Protein AF-E3HZK0-F1 (afdb_monomer)

Mean predicted aligned error: 11.5 Å

Foldseek 3Di:
DALLVLVVVLCVVVVHDLCRLCVQLVHHSVQSCQLRPNVSDQRVAADDPSSQVSSCVSSVNSDDPVNSVVRVSHPPPPCPPLLQDPLHGHGPDPPDDPPDPDDDD

Radius of gyration: 13.65 Å; Cα contacts (8 Å, |Δi|>4): 104; chains: 1; bounding box: 31×35×34 Å

Nearest PDB structures (foldseek):
  7t5u-assembly1_A  TM=7.456E-01  e=4.699E-02  Escherichia coli
  2ef8-assembly1_B  TM=5.953E-01  e=1.288E-01  Peduovirus P2
  1zz9-assembly2_C  TM=7.174E-01  e=2.785E-01  Streptomyces wedmorensis
  1zz7-assembly1_B-2  TM=6.366E-01  e=2.331E-01  Streptomyces wedmorensis
  1zz6-assembly1_A-2  TM=6.343E-01  e=2.625E-01  Streptomyces wedmorensis

Sequence (105 aa):
MNLANKFQSVLQLTGHTRTSFAKRAGVTPAMLSRLIPQDGREPERKATLATLLRLISASEGLLTIQDFRAHRATRERPFVMETACPLCGRAIEGDAKHPKCRSAG

Structure (mmCIF, N/CA/C/O backbone):
data_AF-E3HZK0-F1
#
_entry.id   AF-E3HZK0-F1
#
loop_
_atom_site.group_PDB
_atom_site.id
_atom_site.type_symbol
_atom_site.label_atom_id
_atom_site.label_alt_id
_atom_site.label_comp_id
_atom_site.label_asym_id
_atom_site.label_entity_id
_atom_site.label_seq_id
_atom_site.pdbx_PDB_ins_code
_atom_site.Cartn_x
_atom_site.Cartn_y
_atom_site.Cartn_z
_atom_site.occupancy
_atom_site.B_iso_or_equiv
_atom_site.auth_seq_id
_atom_site.auth_comp_id
_atom_site.auth_asym_id
_atom_site.auth_atom_id
_atom_sit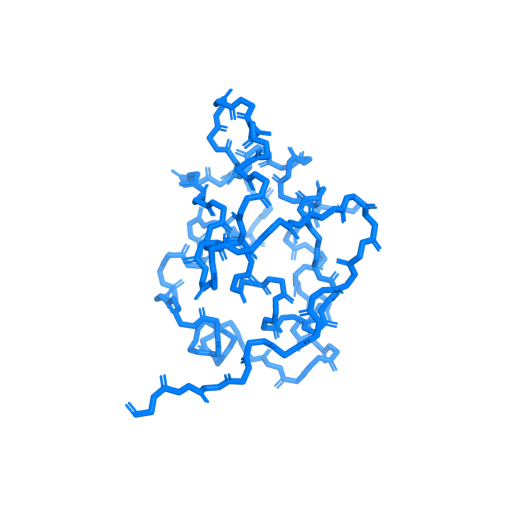e.pdbx_PDB_model_num
ATOM 1 N N . MET A 1 1 ? 4.403 17.062 1.478 1.00 67.94 1 MET A N 1
ATOM 2 C CA . MET A 1 1 ? 4.650 16.032 2.515 1.00 67.94 1 MET A CA 1
ATOM 3 C C . MET A 1 1 ? 5.348 14.850 1.856 1.00 67.94 1 MET A C 1
ATOM 5 O O . MET A 1 1 ? 4.897 14.460 0.790 1.00 67.94 1 MET A O 1
ATOM 9 N N . ASN A 1 2 ? 6.436 14.322 2.431 1.00 82.81 2 ASN A N 1
ATOM 10 C CA . ASN A 1 2 ? 7.134 13.148 1.883 1.00 82.81 2 ASN A CA 1
ATOM 11 C C . ASN A 1 2 ? 6.289 11.866 2.092 1.00 82.81 2 ASN A C 1
ATOM 13 O O . ASN A 1 2 ? 5.578 11.764 3.096 1.00 82.81 2 ASN A O 1
ATOM 17 N N . LEU A 1 3 ? 6.363 10.904 1.166 1.00 87.62 3 LEU A N 1
ATOM 18 C CA . LEU A 1 3 ? 5.665 9.613 1.203 1.00 87.62 3 LEU A CA 1
ATOM 19 C C . LEU A 1 3 ? 5.843 8.869 2.532 1.00 87.62 3 LEU A C 1
ATOM 21 O O . LEU A 1 3 ? 4.876 8.287 3.010 1.00 87.62 3 LEU A O 1
ATOM 25 N N . ALA A 1 4 ? 7.021 8.915 3.158 1.00 90.31 4 ALA A N 1
ATOM 26 C CA . ALA A 1 4 ? 7.257 8.282 4.456 1.00 90.31 4 ALA A CA 1
ATOM 27 C C . ALA A 1 4 ? 6.374 8.884 5.563 1.00 90.31 4 ALA A C 1
ATOM 29 O O . ALA A 1 4 ? 5.717 8.147 6.298 1.00 90.31 4 ALA A O 1
ATOM 30 N N . ASN A 1 5 ? 6.272 10.216 5.619 1.00 90.56 5 ASN A N 1
ATOM 31 C CA . ASN A 1 5 ? 5.413 10.914 6.581 1.00 90.56 5 ASN A CA 1
ATOM 32 C C . ASN A 1 5 ? 3.936 10.633 6.300 1.00 90.56 5 ASN A C 1
ATOM 34 O O . ASN A 1 5 ? 3.183 10.322 7.220 1.00 90.56 5 ASN A O 1
ATOM 38 N N . LYS A 1 6 ? 3.536 10.663 5.020 1.00 91.62 6 LYS A N 1
ATOM 39 C CA . LYS A 1 6 ? 2.170 10.306 4.618 1.00 91.62 6 LYS A CA 1
ATOM 40 C C . LYS A 1 6 ? 1.829 8.884 5.045 1.00 91.62 6 LYS A C 1
ATOM 42 O O . LYS A 1 6 ? 0.768 8.640 5.608 1.00 91.62 6 LYS A O 1
ATOM 47 N N . PHE A 1 7 ? 2.742 7.952 4.798 1.00 93.88 7 PHE A N 1
ATOM 48 C CA . PHE A 1 7 ? 2.571 6.558 5.158 1.00 93.88 7 PHE A CA 1
ATOM 49 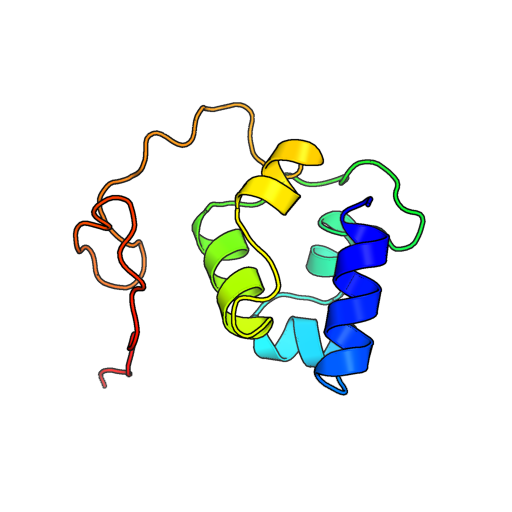C C . PHE A 1 7 ? 2.471 6.375 6.672 1.00 93.88 7 PHE A C 1
ATOM 51 O O . PHE A 1 7 ? 1.610 5.634 7.133 1.00 93.88 7 PHE A O 1
ATOM 58 N N . GLN A 1 8 ? 3.268 7.102 7.454 1.00 93.69 8 GLN A N 1
ATOM 59 C CA . GLN A 1 8 ? 3.151 7.090 8.909 1.00 93.69 8 GLN A CA 1
ATOM 60 C C . GLN A 1 8 ? 1.770 7.574 9.381 1.00 93.69 8 GLN A C 1
ATOM 62 O O . GLN A 1 8 ? 1.175 6.939 10.251 1.00 93.69 8 GLN A O 1
ATOM 67 N N . SER A 1 9 ? 1.215 8.627 8.771 1.00 94.19 9 SER A N 1
ATOM 68 C CA . SER A 1 9 ? -0.158 9.066 9.055 1.00 94.19 9 SER A CA 1
ATOM 69 C C . SER A 1 9 ? -1.194 8.001 8.689 1.00 94.19 9 SER A C 1
ATOM 71 O O . SER A 1 9 ? -2.119 7.769 9.461 1.00 94.19 9 SER A O 1
ATOM 73 N N . VAL A 1 10 ? -1.028 7.300 7.560 1.00 94.38 10 VAL A N 1
ATOM 74 C CA . VAL A 1 10 ? -1.904 6.175 7.180 1.00 94.38 10 VAL A CA 1
ATOM 75 C C . VAL A 1 10 ? -1.889 5.085 8.245 1.00 94.38 10 VAL A C 1
ATOM 77 O O . VAL A 1 10 ? -2.947 4.601 8.637 1.00 94.38 10 VAL A O 1
ATOM 80 N N . LEU A 1 11 ? -0.709 4.711 8.738 1.00 95.25 11 LEU A N 1
ATOM 81 C CA . LEU A 1 11 ? -0.571 3.695 9.782 1.00 95.25 11 LEU A CA 1
ATOM 82 C C . LEU A 1 11 ? -1.282 4.103 11.076 1.00 95.25 11 LEU A C 1
ATOM 84 O O . LEU A 1 11 ? -1.993 3.288 11.659 1.00 95.25 11 LEU A O 1
ATOM 88 N N . GLN A 1 12 ? -1.147 5.367 11.484 1.00 94.44 12 GLN A N 1
ATOM 89 C CA . GLN A 1 12 ? -1.834 5.900 12.662 1.00 94.44 12 GLN A CA 1
ATOM 90 C C . GLN A 1 12 ? -3.357 5.915 12.484 1.00 94.44 12 GLN A C 1
ATOM 92 O O . GLN A 1 12 ? -4.071 5.434 13.359 1.00 94.44 12 GLN A O 1
ATOM 97 N N . LEU A 1 13 ? -3.852 6.405 11.343 1.00 93.81 13 LEU A N 1
ATOM 98 C CA . LEU A 1 13 ? -5.288 6.502 11.058 1.00 93.81 13 LEU A CA 1
ATOM 99 C C . LEU A 1 13 ? -5.965 5.132 10.924 1.00 93.81 13 LEU A C 1
ATOM 101 O O . LEU A 1 13 ? -7.110 4.970 11.330 1.00 93.81 13 LEU A O 1
ATOM 105 N N . THR A 1 14 ? -5.261 4.144 10.367 1.00 91.81 14 THR A N 1
ATOM 106 C CA . THR A 1 14 ? -5.789 2.781 10.158 1.00 91.81 14 THR A CA 1
ATOM 107 C C . THR A 1 14 ? -5.509 1.832 11.327 1.00 91.81 14 THR A C 1
ATOM 109 O O . THR A 1 14 ? -5.911 0.670 11.289 1.00 91.81 14 THR A O 1
ATOM 112 N N 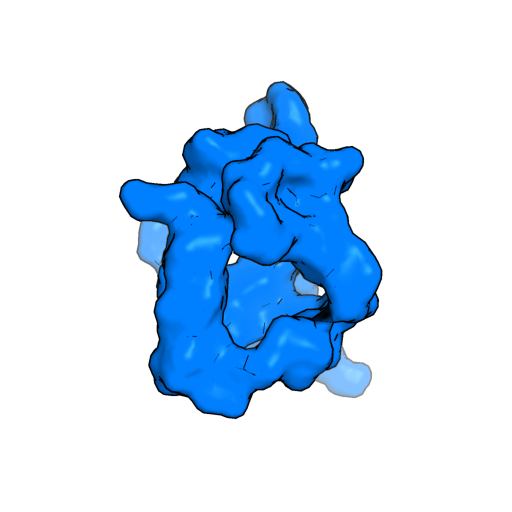. GLY A 1 15 ? -4.798 2.290 12.365 1.00 94.06 15 GLY A N 1
ATOM 113 C CA . GLY A 1 15 ? -4.399 1.448 13.496 1.00 94.06 15 GLY A CA 1
ATOM 114 C C . GLY A 1 15 ? -3.487 0.282 13.090 1.00 94.06 15 GLY A C 1
ATOM 115 O O . GLY A 1 15 ? -3.517 -0.789 13.699 1.00 94.06 15 GLY A O 1
ATOM 116 N N . HIS A 1 16 ? -2.701 0.443 12.024 1.00 94.12 16 HIS A N 1
ATOM 117 C CA . HIS A 1 16 ? -1.813 -0.594 11.511 1.00 94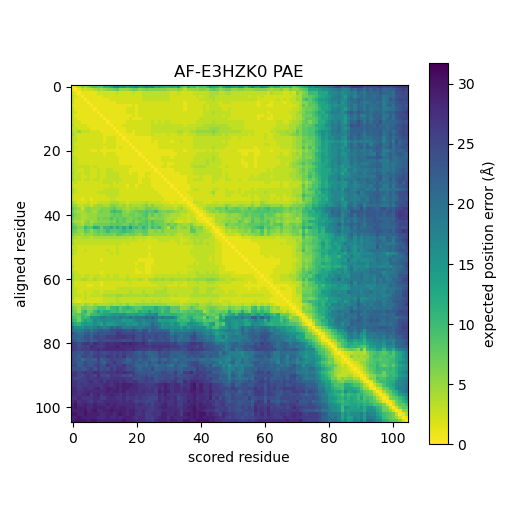.12 16 HIS A CA 1
ATOM 118 C C . HIS A 1 16 ? -0.360 -0.345 11.911 1.00 94.12 16 HIS A C 1
ATOM 120 O O . HIS A 1 16 ? 0.144 0.772 11.881 1.00 94.12 16 HIS A O 1
ATOM 126 N N . THR A 1 17 ? 0.363 -1.420 12.220 1.00 95.19 17 THR A N 1
ATOM 127 C CA . THR A 1 17 ? 1.826 -1.394 12.217 1.00 95.19 17 THR A CA 1
ATOM 128 C C . THR A 1 17 ? 2.316 -1.598 10.788 1.00 95.19 17 THR A C 1
ATOM 130 O O . THR A 1 17 ? 1.589 -2.105 9.931 1.00 95.19 17 THR A O 1
ATOM 133 N N . ARG A 1 18 ? 3.583 -1.284 10.503 1.00 94.06 18 ARG A N 1
ATOM 134 C CA . ARG A 1 18 ? 4.168 -1.587 9.184 1.00 94.06 18 ARG A CA 1
ATOM 135 C C . ARG A 1 18 ? 4.051 -3.069 8.824 1.00 94.06 18 ARG A C 1
ATOM 137 O O . ARG A 1 18 ? 3.784 -3.398 7.673 1.00 94.06 18 ARG A O 1
ATOM 144 N N . THR A 1 19 ? 4.225 -3.956 9.801 1.00 94.56 19 THR A N 1
ATOM 145 C CA . THR A 1 19 ? 4.129 -5.407 9.601 1.00 94.56 19 THR 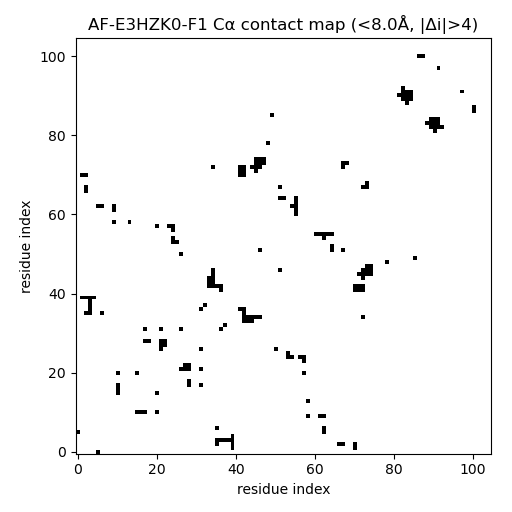A CA 1
ATOM 146 C C . THR A 1 19 ? 2.698 -5.837 9.293 1.00 94.56 19 THR A C 1
ATOM 148 O O . THR A 1 19 ? 2.487 -6.596 8.345 1.00 94.56 19 THR A O 1
ATOM 151 N N . SER A 1 20 ? 1.705 -5.339 10.041 1.00 95.94 20 SER A N 1
ATOM 152 C CA . SER A 1 20 ? 0.303 -5.679 9.769 1.00 95.94 20 SER A CA 1
ATOM 153 C C . SER A 1 20 ? -0.186 -5.067 8.454 1.00 95.94 20 SER A C 1
ATOM 155 O O . SER A 1 20 ? -0.886 -5.742 7.700 1.00 95.94 20 SER A O 1
ATOM 157 N N . PHE A 1 21 ? 0.268 -3.857 8.114 1.00 96.56 21 PHE A N 1
ATOM 158 C CA . PHE A 1 21 ? 0.010 -3.230 6.819 1.00 96.56 21 PHE A CA 1
ATOM 159 C C . PHE A 1 21 ? 0.626 -4.026 5.661 1.00 96.56 21 PHE A C 1
ATOM 161 O O . PHE A 1 21 ? -0.054 -4.297 4.675 1.00 96.56 21 PHE A O 1
ATOM 168 N N . ALA A 1 22 ? 1.891 -4.451 5.776 1.00 95.06 22 ALA A N 1
ATOM 169 C CA . ALA A 1 22 ? 2.555 -5.266 4.756 1.00 95.06 22 ALA A CA 1
ATOM 170 C C . ALA A 1 22 ? 1.783 -6.567 4.497 1.00 95.06 22 ALA A C 1
ATOM 172 O O . ALA A 1 22 ? 1.493 -6.902 3.347 1.00 95.06 22 ALA A O 1
ATOM 173 N N . LYS A 1 23 ? 1.368 -7.245 5.577 1.00 94.62 23 LYS A N 1
ATOM 174 C CA . LYS A 1 23 ? 0.533 -8.448 5.506 1.00 94.62 23 LYS A CA 1
ATOM 175 C C . LYS A 1 23 ? -0.799 -8.167 4.802 1.00 94.62 23 LYS A C 1
ATOM 177 O O . LYS A 1 23 ? -1.172 -8.923 3.911 1.00 94.62 23 LYS A O 1
ATOM 182 N N . ARG A 1 24 ? -1.477 -7.063 5.142 1.00 92.50 24 ARG A N 1
ATOM 183 C CA . ARG A 1 24 ? -2.734 -6.628 4.503 1.00 92.50 24 ARG A CA 1
ATOM 184 C C . ARG A 1 24 ? -2.563 -6.327 3.012 1.00 92.50 24 ARG A C 1
ATOM 186 O O . ARG A 1 24 ? -3.422 -6.686 2.217 1.00 92.50 24 ARG A O 1
ATOM 193 N N . ALA A 1 25 ? -1.448 -5.713 2.626 1.00 92.25 25 ALA A N 1
ATOM 194 C CA . ALA A 1 25 ? -1.115 -5.419 1.234 1.00 92.25 25 ALA A CA 1
ATOM 195 C C . ALA A 1 25 ? -0.578 -6.637 0.453 1.00 92.25 25 ALA A C 1
ATOM 197 O O . ALA A 1 25 ? -0.300 -6.524 -0.742 1.00 92.25 25 ALA A O 1
ATOM 198 N N . GLY A 1 26 ? -0.398 -7.796 1.096 1.00 92.69 26 GLY A N 1
ATOM 199 C CA . GLY A 1 26 ? 0.163 -8.986 0.454 1.00 92.69 26 GLY A CA 1
ATOM 200 C C . GLY A 1 26 ? 1.612 -8.794 -0.012 1.00 92.69 26 GLY A C 1
ATOM 201 O O . GLY A 1 26 ? 1.994 -9.301 -1.068 1.00 92.69 26 GLY A O 1
ATOM 202 N N . VAL A 1 27 ? 2.409 -8.028 0.741 1.00 92.31 27 VAL A N 1
ATOM 203 C CA . VAL A 1 27 ? 3.844 -7.809 0.495 1.00 92.31 27 VAL A CA 1
ATOM 204 C C . VAL A 1 27 ? 4.659 -8.150 1.740 1.00 92.31 27 VAL A C 1
ATOM 206 O O . VAL A 1 27 ? 4.149 -8.161 2.859 1.00 92.31 27 VAL A O 1
ATOM 209 N N . THR A 1 28 ? 5.953 -8.416 1.574 1.00 93.06 28 THR A N 1
ATOM 210 C CA . THR A 1 28 ? 6.824 -8.658 2.731 1.00 93.06 28 THR A CA 1
ATOM 211 C C . THR A 1 28 ? 7.167 -7.341 3.443 1.00 93.06 28 THR A C 1
ATOM 213 O O . THR A 1 28 ? 7.308 -6.308 2.778 1.00 93.06 28 THR A O 1
ATOM 216 N N . PRO A 1 29 ? 7.375 -7.342 4.775 1.00 92.19 29 PRO A N 1
ATOM 217 C CA . PRO A 1 29 ? 7.822 -6.148 5.498 1.00 92.19 29 PRO A CA 1
ATOM 218 C C . PRO A 1 29 ? 9.133 -5.570 4.946 1.00 92.19 29 PRO A C 1
ATOM 220 O O . PRO A 1 29 ? 9.273 -4.357 4.830 1.00 92.19 29 PRO A O 1
ATOM 223 N N . ALA A 1 30 ? 10.064 -6.433 4.524 1.00 90.06 30 ALA A N 1
ATOM 224 C CA . ALA A 1 30 ? 11.316 -6.017 3.894 1.00 90.06 30 ALA A CA 1
ATOM 225 C C . ALA A 1 30 ? 11.084 -5.293 2.558 1.00 90.06 30 ALA A C 1
ATOM 227 O O . ALA A 1 30 ? 11.702 -4.264 2.292 1.00 90.06 30 ALA A O 1
ATOM 228 N N . MET A 1 31 ? 10.167 -5.795 1.722 1.00 89.62 31 MET A N 1
ATOM 229 C CA . MET A 1 31 ? 9.791 -5.122 0.479 1.00 89.62 31 MET A CA 1
ATOM 230 C C . MET A 1 31 ? 9.149 -3.765 0.762 1.00 89.62 31 MET A C 1
ATOM 232 O O . MET A 1 31 ? 9.518 -2.785 0.124 1.00 89.62 31 MET A O 1
ATOM 236 N N . LEU A 1 32 ? 8.247 -3.688 1.743 1.00 92.06 32 LEU A N 1
ATOM 237 C CA . LEU A 1 32 ? 7.626 -2.429 2.148 1.00 92.06 32 LEU A CA 1
ATOM 238 C C . LEU A 1 32 ? 8.666 -1.407 2.637 1.00 92.06 32 LEU A C 1
ATOM 240 O O . LEU A 1 32 ? 8.575 -0.240 2.277 1.00 92.06 32 LEU A O 1
ATOM 244 N N . SER A 1 33 ? 9.674 -1.825 3.408 1.00 91.00 33 SER A N 1
ATOM 245 C CA . SER A 1 33 ? 10.761 -0.940 3.862 1.00 91.00 33 SER A CA 1
ATOM 246 C C . SER A 1 33 ? 11.660 -0.436 2.741 1.00 91.00 33 SER A C 1
ATOM 248 O O . SER A 1 33 ? 12.055 0.720 2.784 1.00 91.00 33 SER A O 1
ATOM 250 N N . ARG A 1 34 ? 11.905 -1.239 1.701 1.00 88.44 34 ARG A N 1
ATOM 251 C CA . ARG A 1 34 ? 12.652 -0.787 0.513 1.00 88.44 34 ARG A CA 1
ATOM 252 C C . ARG A 1 34 ? 11.836 0.129 -0.407 1.00 88.44 34 ARG A C 1
ATOM 254 O O . ARG A 1 34 ? 12.415 0.881 -1.183 1.00 88.44 34 ARG A O 1
ATOM 261 N N . LEU A 1 35 ? 10.504 0.027 -0.368 1.00 87.75 35 LEU A N 1
ATOM 262 C CA . LEU A 1 35 ? 9.585 0.851 -1.166 1.00 87.75 35 LEU A CA 1
ATOM 263 C C . LEU A 1 35 ? 9.198 2.162 -0.476 1.00 87.75 35 LEU A C 1
ATOM 265 O O . LEU A 1 35 ? 8.963 3.160 -1.146 1.00 87.75 35 LEU A O 1
ATOM 269 N N . ILE A 1 36 ? 9.075 2.139 0.849 1.00 90.38 36 ILE A N 1
ATOM 270 C CA . ILE A 1 36 ? 8.752 3.297 1.683 1.00 90.38 36 ILE A CA 1
ATOM 271 C C . ILE A 1 36 ? 9.697 3.268 2.891 1.00 90.38 36 ILE A C 1
ATOM 273 O O . ILE A 1 36 ? 9.313 2.746 3.953 1.00 90.38 36 ILE A O 1
ATOM 277 N N . PRO A 1 37 ? 10.937 3.767 2.735 1.00 88.12 37 PRO A N 1
ATOM 278 C CA . PRO A 1 37 ? 11.894 3.877 3.831 1.00 88.12 37 PRO A CA 1
ATOM 279 C C . PRO A 1 37 ? 11.334 4.726 4.977 1.00 88.12 37 PRO A C 1
ATOM 281 O O . PRO A 1 37 ? 10.559 5.655 4.754 1.00 88.12 37 PRO A O 1
ATOM 284 N N . GLN A 1 38 ? 11.684 4.392 6.222 1.00 85.12 38 GLN A N 1
ATOM 285 C CA . GLN A 1 38 ? 11.201 5.137 7.397 1.00 85.12 38 GLN A CA 1
ATOM 286 C C . GLN A 1 38 ? 11.874 6.504 7.546 1.00 85.12 38 GLN A C 1
ATOM 288 O O . GLN A 1 38 ? 11.277 7.433 8.073 1.00 85.12 38 GLN A O 1
ATOM 293 N N . ASP A 1 39 ? 13.106 6.619 7.066 1.00 82.00 39 ASP A N 1
ATOM 294 C CA . ASP A 1 39 ? 13.943 7.814 7.132 1.00 82.00 39 ASP A CA 1
ATOM 295 C C . ASP A 1 39 ? 13.663 8.809 5.993 1.00 82.00 39 ASP A C 1
ATOM 297 O O . ASP A 1 39 ? 14.353 9.817 5.862 1.00 82.00 39 ASP A O 1
ATOM 301 N N . GLY A 1 40 ? 12.653 8.537 5.156 1.00 76.81 40 GLY A N 1
ATOM 302 C CA . GLY A 1 40 ? 12.249 9.416 4.059 1.00 76.81 40 GLY A CA 1
ATOM 303 C C . GLY A 1 40 ? 13.225 9.459 2.884 1.00 76.81 40 GLY A C 1
ATOM 304 O O . GLY A 1 40 ? 13.024 10.280 1.983 1.00 76.81 40 GLY A O 1
ATOM 305 N N . ARG A 1 41 ? 14.249 8.590 2.877 1.00 80.38 41 ARG A N 1
ATOM 306 C CA . ARG A 1 41 ? 15.173 8.423 1.750 1.00 80.38 41 ARG A CA 1
ATOM 307 C C . ARG A 1 41 ? 14.447 7.941 0.499 1.00 80.38 41 ARG A C 1
ATOM 309 O O . ARG A 1 41 ? 13.322 7.438 0.552 1.00 80.38 41 ARG A O 1
ATOM 316 N N . GLU A 1 42 ? 15.123 8.091 -0.636 1.00 77.56 42 GLU A N 1
ATOM 317 C CA . GLU A 1 42 ? 14.633 7.532 -1.889 1.00 77.56 42 GLU A CA 1
ATOM 318 C C . GLU A 1 42 ? 14.478 6.006 -1.778 1.00 77.56 42 GLU A C 1
ATOM 320 O O . GLU A 1 42 ? 15.285 5.333 -1.129 1.00 77.56 42 GLU A O 1
ATOM 325 N N . PRO A 1 43 ? 13.437 5.443 -2.402 1.00 81.94 43 PRO A N 1
ATOM 326 C CA . PRO A 1 43 ? 13.188 4.016 -2.362 1.00 81.94 43 PRO A CA 1
ATOM 327 C C . PRO A 1 43 ? 14.292 3.249 -3.093 1.00 81.94 43 PRO A C 1
ATOM 329 O O . PRO A 1 43 ? 14.554 3.461 -4.276 1.00 81.94 43 PRO A O 1
ATOM 332 N N . GLU A 1 44 ? 14.886 2.275 -2.407 1.00 76.12 44 GLU A N 1
ATOM 333 C CA . GLU A 1 44 ? 15.911 1.376 -2.960 1.00 76.12 44 GLU A CA 1
ATOM 334 C C . GLU A 1 44 ? 15.354 0.452 -4.054 1.00 76.12 44 GLU A C 1
ATOM 336 O O . GLU A 1 44 ? 16.093 -0.173 -4.818 1.00 76.12 44 GLU A O 1
ATOM 341 N N . ARG A 1 45 ? 14.024 0.318 -4.122 1.00 71.56 45 ARG A N 1
ATOM 342 C CA . ARG A 1 45 ? 13.339 -0.504 -5.113 1.00 71.56 45 ARG A CA 1
ATOM 343 C C . ARG A 1 45 ? 12.206 0.271 -5.758 1.00 71.56 45 ARG A C 1
ATOM 345 O O . ARG A 1 45 ? 11.422 0.941 -5.102 1.00 71.56 45 ARG A O 1
ATOM 352 N N . LYS A 1 46 ? 12.054 0.076 -7.063 1.00 78.06 46 LYS A N 1
ATOM 353 C CA . LYS A 1 46 ? 10.898 0.571 -7.809 1.00 78.06 46 LYS A CA 1
ATOM 354 C C . LYS A 1 46 ? 9.777 -0.474 -7.783 1.00 78.06 46 LYS A C 1
ATOM 356 O O . LYS A 1 46 ? 10.026 -1.653 -8.062 1.00 78.06 46 LYS A O 1
ATOM 361 N N . ALA A 1 47 ? 8.561 -0.057 -7.446 1.00 78.00 47 ALA A N 1
ATOM 362 C CA . ALA A 1 47 ? 7.377 -0.910 -7.408 1.00 78.00 47 ALA A CA 1
ATOM 363 C C . ALA A 1 47 ? 6.786 -1.138 -8.809 1.00 78.00 47 ALA A C 1
ATOM 365 O O . ALA A 1 47 ? 6.884 -0.289 -9.697 1.00 78.00 47 ALA A O 1
ATOM 366 N N . THR A 1 48 ? 6.137 -2.289 -8.995 1.00 84.44 48 THR A N 1
ATOM 367 C CA . THR A 1 48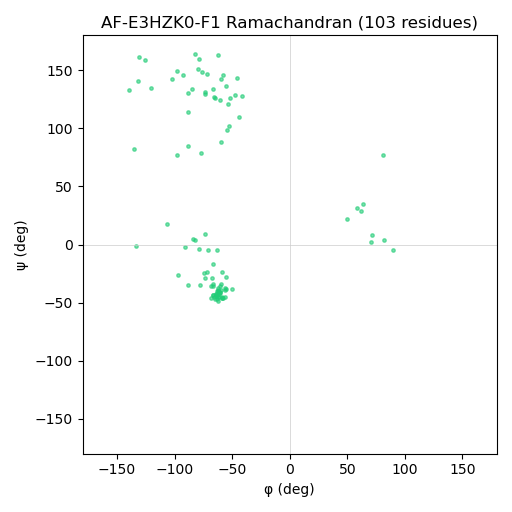 ? 5.244 -2.531 -10.140 1.00 84.44 48 THR A CA 1
ATOM 368 C C . THR A 1 48 ? 3.887 -1.865 -9.904 1.00 84.44 48 THR A C 1
ATOM 370 O O . THR A 1 48 ? 3.515 -1.636 -8.752 1.00 84.44 48 THR A O 1
ATOM 373 N N . LEU A 1 49 ? 3.103 -1.623 -10.963 1.00 82.69 49 LEU A N 1
ATOM 374 C CA . LEU A 1 49 ? 1.744 -1.074 -10.827 1.00 82.69 49 LEU A CA 1
ATOM 375 C C . LEU A 1 49 ? 0.879 -1.945 -9.910 1.00 82.69 49 LEU A C 1
ATOM 377 O O . LEU A 1 49 ? 0.242 -1.437 -8.994 1.00 82.69 49 LEU A O 1
ATOM 381 N N . ALA A 1 50 ? 0.937 -3.267 -10.092 1.00 85.19 50 ALA A N 1
ATOM 382 C CA . ALA A 1 50 ? 0.221 -4.223 -9.252 1.00 85.19 50 ALA A CA 1
ATOM 383 C C . ALA A 1 50 ? 0.574 -4.080 -7.760 1.00 85.19 50 ALA A C 1
ATOM 385 O O . ALA A 1 50 ? -0.305 -4.152 -6.905 1.00 85.19 50 ALA A O 1
ATOM 386 N N . THR A 1 51 ? 1.846 -3.828 -7.438 1.00 87.12 51 THR A N 1
ATOM 387 C CA . THR A 1 51 ? 2.275 -3.573 -6.055 1.00 87.12 51 THR A CA 1
ATOM 388 C C . THR A 1 51 ? 1.676 -2.272 -5.526 1.00 87.12 51 THR A C 1
ATOM 390 O O . THR A 1 51 ? 1.161 -2.251 -4.412 1.00 87.12 51 THR A O 1
ATOM 393 N N . LEU A 1 52 ? 1.708 -1.196 -6.318 1.00 88.75 52 LEU A N 1
ATOM 394 C CA . LEU A 1 52 ? 1.137 0.091 -5.916 1.00 88.75 52 LEU A CA 1
ATOM 395 C C . LEU A 1 52 ? -0.364 -0.016 -5.660 1.00 88.75 52 LEU A C 1
ATOM 397 O O . LEU A 1 52 ? -0.836 0.448 -4.628 1.00 88.75 52 LEU A O 1
ATOM 401 N N . LEU A 1 53 ? -1.103 -0.685 -6.547 1.00 87.12 53 LEU A N 1
ATOM 402 C CA . LEU A 1 53 ? -2.540 -0.903 -6.385 1.00 87.12 53 LEU A CA 1
ATOM 403 C C . LEU A 1 53 ? -2.860 -1.675 -5.096 1.00 87.12 53 LEU A C 1
ATOM 405 O O . LEU A 1 53 ? -3.804 -1.320 -4.392 1.00 87.12 53 LEU A O 1
ATOM 409 N N . ARG A 1 54 ? -2.041 -2.671 -4.730 1.00 90.00 54 ARG A N 1
ATOM 410 C CA . ARG A 1 54 ? -2.178 -3.381 -3.447 1.00 90.00 54 ARG A CA 1
ATOM 411 C C . ARG A 1 54 ? -1.941 -2.466 -2.244 1.00 90.00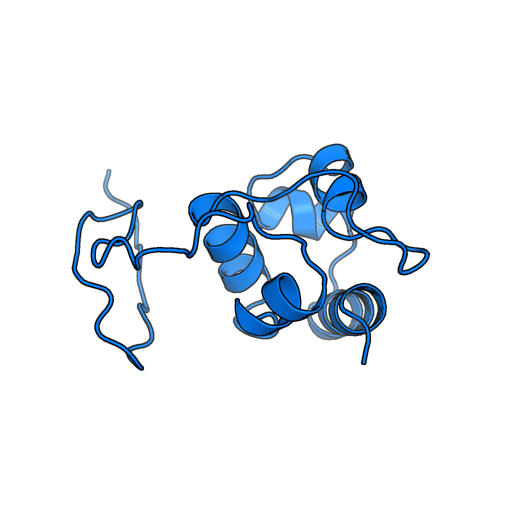 54 ARG A C 1
ATOM 413 O O . ARG A 1 54 ? -2.724 -2.509 -1.301 1.00 90.00 54 ARG A O 1
ATOM 420 N N . LEU A 1 55 ? -0.907 -1.622 -2.280 1.00 91.50 55 LEU A N 1
ATOM 421 C CA . LEU A 1 55 ? -0.619 -0.659 -1.206 1.00 91.50 55 LEU A CA 1
ATOM 422 C C . LEU A 1 55 ? -1.741 0.382 -1.063 1.00 91.50 55 LEU A C 1
ATOM 424 O O . LEU A 1 55 ? -2.175 0.667 0.050 1.00 91.50 55 LEU A O 1
ATOM 428 N N . ILE A 1 56 ? -2.251 0.898 -2.182 1.00 91.88 56 ILE A N 1
ATOM 429 C CA . ILE A 1 56 ? -3.366 1.854 -2.223 1.00 91.88 56 ILE A CA 1
ATOM 430 C C . ILE A 1 56 ? -4.632 1.220 -1.642 1.00 91.88 56 ILE A C 1
ATOM 432 O O . ILE A 1 56 ? -5.255 1.796 -0.750 1.00 91.88 56 ILE A O 1
ATOM 436 N N . SER A 1 57 ? -4.969 0.003 -2.076 1.00 89.94 57 SER A N 1
ATOM 437 C CA . SER A 1 57 ? -6.119 -0.733 -1.546 1.00 89.94 57 SER A CA 1
ATOM 438 C C . SER A 1 57 ? -5.974 -1.025 -0.051 1.00 89.94 57 SER A C 1
ATOM 440 O O . SER A 1 57 ? -6.945 -0.891 0.688 1.00 89.94 57 SER A O 1
ATOM 442 N N . ALA A 1 58 ? -4.778 -1.400 0.414 1.00 92.00 58 ALA A N 1
ATOM 443 C CA . ALA A 1 58 ? -4.520 -1.656 1.831 1.00 92.00 58 ALA A CA 1
ATOM 444 C C . ALA A 1 58 ? -4.607 -0.386 2.688 1.00 92.00 58 ALA A C 1
ATOM 446 O O . ALA A 1 58 ? -4.977 -0.479 3.855 1.00 92.00 58 ALA A O 1
ATOM 447 N N . SER A 1 59 ? -4.309 0.777 2.101 1.00 92.38 59 SER A N 1
ATOM 448 C CA . SER A 1 59 ? -4.442 2.095 2.733 1.00 92.38 59 SER A CA 1
ATOM 449 C C . SER A 1 59 ? -5.853 2.679 2.697 1.00 92.38 59 SER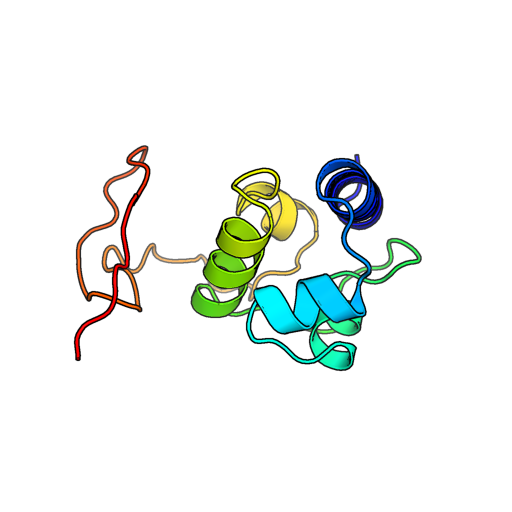 A C 1
ATOM 451 O O . SER A 1 59 ? -6.023 3.829 3.083 1.00 92.38 59 SER A O 1
ATOM 453 N N . GLU A 1 60 ? -6.842 1.945 2.180 1.00 89.88 60 GLU A N 1
ATOM 454 C CA . GLU A 1 60 ? -8.224 2.432 2.035 1.00 89.88 60 GLU A CA 1
ATOM 455 C C . GLU A 1 60 ? -8.320 3.711 1.177 1.00 89.88 60 GLU A C 1
ATOM 457 O O . GLU A 1 60 ? -9.184 4.559 1.369 1.00 89.88 60 GLU A O 1
ATOM 462 N N . GLY A 1 61 ? -7.415 3.847 0.198 1.00 85.56 61 GLY A N 1
ATOM 463 C CA . GLY A 1 61 ? -7.343 5.007 -0.696 1.00 85.56 61 GLY A CA 1
ATOM 464 C C . GLY A 1 61 ? -6.611 6.227 -0.125 1.00 85.56 61 GLY A C 1
ATOM 465 O O . GLY A 1 61 ? -6.546 7.252 -0.798 1.00 85.56 61 GLY A O 1
ATOM 466 N N . LEU A 1 62 ? -6.030 6.134 1.078 1.00 89.94 62 LEU A N 1
ATOM 467 C CA . LEU A 1 62 ? -5.249 7.226 1.673 1.00 89.94 62 LEU A CA 1
ATOM 468 C C . LEU A 1 62 ? -3.888 7.435 0.984 1.00 89.94 62 LEU A C 1
ATOM 470 O O . LEU A 1 62 ? -3.325 8.531 1.030 1.00 89.94 62 LEU A O 1
ATOM 474 N N . LEU A 1 63 ? -3.356 6.400 0.329 1.00 91.00 63 LEU A N 1
ATOM 475 C CA . LEU A 1 63 ? -2.240 6.505 -0.612 1.00 91.00 63 LEU A CA 1
ATOM 476 C C . LEU A 1 63 ? -2.761 6.559 -2.048 1.00 91.00 63 LEU A C 1
ATOM 478 O O . LEU A 1 63 ? -3.756 5.927 -2.391 1.00 91.00 63 LEU A O 1
ATOM 482 N N . THR A 1 64 ? -2.032 7.256 -2.914 1.00 87.88 64 THR A N 1
ATOM 483 C CA . THR A 1 64 ? -2.340 7.406 -4.340 1.00 87.88 64 THR A CA 1
ATOM 484 C C . THR A 1 64 ? -1.109 7.119 -5.192 1.00 87.88 64 THR A C 1
ATOM 486 O O . THR A 1 64 ? 0.023 7.195 -4.719 1.00 87.88 64 THR A O 1
ATOM 489 N N . ILE A 1 65 ? -1.301 6.845 -6.487 1.00 84.06 65 ILE A N 1
ATOM 490 C CA . ILE A 1 65 ? -0.187 6.646 -7.432 1.00 84.06 65 ILE A CA 1
ATOM 491 C C . ILE A 1 65 ? 0.708 7.898 -7.512 1.00 84.06 65 ILE A C 1
ATOM 493 O O . ILE A 1 65 ? 1.923 7.765 -7.664 1.00 84.06 65 ILE A O 1
ATOM 497 N N . GLN A 1 66 ? 0.137 9.104 -7.381 1.00 81.75 66 GLN A N 1
ATOM 498 C CA . GLN A 1 66 ? 0.909 10.351 -7.382 1.00 81.75 66 GLN A CA 1
ATOM 499 C C . GLN A 1 66 ? 1.901 10.420 -6.219 1.00 81.75 66 GLN A C 1
ATOM 501 O O . GLN A 1 66 ? 3.033 10.847 -6.438 1.00 81.75 66 GLN A O 1
ATOM 506 N N . ASP A 1 67 ? 1.532 9.925 -5.033 1.00 85.31 67 ASP A N 1
ATOM 507 C CA . ASP A 1 67 ? 2.441 9.900 -3.880 1.00 85.31 67 ASP A CA 1
ATOM 508 C C . ASP A 1 67 ? 3.694 9.058 -4.169 1.00 85.31 67 ASP A C 1
ATOM 510 O O . ASP A 1 67 ? 4.797 9.410 -3.767 1.00 85.31 67 ASP A O 1
ATOM 514 N N . PHE A 1 68 ? 3.552 7.966 -4.926 1.00 81.69 68 PHE A N 1
ATOM 515 C CA . PHE A 1 68 ? 4.684 7.124 -5.320 1.00 81.69 68 PHE A CA 1
ATOM 516 C C . PHE A 1 68 ? 5.505 7.727 -6.468 1.00 81.69 68 PHE A C 1
ATOM 518 O O . PHE A 1 68 ? 6.729 7.581 -6.484 1.00 81.69 68 PHE A O 1
ATOM 525 N N . ARG A 1 69 ? 4.859 8.420 -7.419 1.00 75.12 69 ARG A N 1
ATOM 526 C CA . ARG A 1 69 ? 5.545 9.110 -8.529 1.00 75.12 69 ARG A CA 1
ATOM 527 C C . ARG A 1 69 ? 6.391 10.281 -8.036 1.00 75.12 69 ARG A C 1
ATOM 529 O O . ARG A 1 69 ? 7.535 10.411 -8.462 1.00 75.12 69 ARG A O 1
ATOM 536 N N . ALA A 1 70 ? 5.859 11.079 -7.108 1.00 71.44 70 ALA A N 1
ATOM 537 C CA . ALA A 1 70 ? 6.580 12.192 -6.489 1.00 71.44 70 ALA A CA 1
ATOM 538 C C . ALA A 1 70 ? 7.864 11.737 -5.769 1.00 71.44 70 ALA A C 1
ATOM 540 O O . ALA A 1 70 ? 8.801 12.515 -5.635 1.00 71.44 70 ALA A O 1
ATOM 541 N N . HIS A 1 71 ? 7.923 10.463 -5.364 1.00 66.38 71 HIS A N 1
ATOM 542 C CA . HIS A 1 71 ? 9.046 9.855 -4.650 1.00 66.38 71 HIS A CA 1
ATOM 543 C C . HIS A 1 71 ? 9.889 8.892 -5.491 1.00 66.38 71 HIS A C 1
ATOM 545 O O . HIS A 1 71 ? 10.598 8.062 -4.929 1.00 66.38 71 HIS A O 1
ATOM 551 N N . ARG A 1 72 ? 9.785 8.945 -6.831 1.00 66.75 72 ARG A N 1
ATOM 552 C CA . ARG A 1 72 ? 10.525 8.067 -7.763 1.00 66.75 72 ARG A CA 1
ATOM 553 C C . ARG A 1 72 ? 10.427 6.567 -7.426 1.00 66.75 72 ARG A C 1
ATOM 555 O O . ARG A 1 72 ? 11.208 5.758 -7.926 1.00 66.75 72 ARG A O 1
ATOM 562 N N . ALA A 1 73 ? 9.400 6.157 -6.674 1.00 59.16 73 ALA A N 1
ATOM 563 C CA . ALA A 1 73 ? 9.143 4.770 -6.272 1.00 59.16 73 ALA A CA 1
ATOM 564 C C . ALA A 1 73 ? 8.620 3.907 -7.433 1.00 59.16 73 ALA A C 1
ATOM 566 O O . ALA A 1 73 ? 8.189 2.766 -7.254 1.00 59.16 73 ALA A O 1
ATOM 567 N N . THR A 1 74 ? 8.642 4.458 -8.642 1.00 54.84 74 THR A N 1
ATOM 568 C CA . THR A 1 74 ? 8.039 3.932 -9.855 1.00 54.84 74 THR A CA 1
ATOM 569 C C . THR A 1 74 ? 9.119 3.714 -10.901 1.00 54.84 74 THR A C 1
ATOM 571 O O . THR A 1 74 ? 9.964 4.587 -11.095 1.00 54.84 74 THR A O 1
ATOM 574 N N . ARG A 1 75 ? 9.116 2.562 -11.591 1.00 54.69 75 ARG A N 1
ATOM 575 C CA . ARG A 1 75 ? 10.047 2.321 -12.712 1.00 54.69 75 ARG A CA 1
ATOM 576 C C . ARG A 1 75 ? 9.898 3.447 -13.737 1.00 54.69 75 ARG A C 1
ATOM 578 O O . ARG A 1 75 ? 8.784 3.841 -14.025 1.00 54.69 75 ARG A O 1
ATOM 585 N N . GLU A 1 76 ? 11.018 3.956 -14.253 1.00 47.41 76 GLU A N 1
ATOM 586 C CA . GLU A 1 76 ? 11.101 5.110 -15.177 1.00 47.41 76 GLU A CA 1
ATOM 587 C C . GLU A 1 76 ? 10.421 4.893 -16.526 1.00 47.41 76 GLU A C 1
ATOM 589 O O . GLU A 1 76 ? 10.331 5.820 -17.325 1.00 47.41 76 GLU A O 1
ATOM 594 N N . ARG A 1 77 ? 9.905 3.689 -16.796 1.00 46.53 77 ARG A N 1
ATOM 595 C CA . ARG A 1 77 ? 8.954 3.564 -17.888 1.00 46.53 77 ARG A CA 1
ATOM 596 C C . ARG A 1 77 ? 7.726 4.371 -17.483 1.00 46.53 77 ARG A C 1
ATOM 598 O O . ARG A 1 77 ? 7.205 4.104 -16.396 1.00 46.53 77 ARG A O 1
ATOM 605 N N . PRO A 1 78 ? 7.250 5.325 -18.306 1.00 44.75 78 PRO A N 1
ATOM 606 C CA . PRO A 1 78 ? 5.926 5.873 -18.081 1.00 44.75 78 PRO A CA 1
ATOM 607 C C . PRO A 1 78 ? 5.029 4.663 -17.867 1.00 44.75 78 PRO A C 1
ATOM 609 O O . PRO A 1 78 ? 5.113 3.692 -18.626 1.00 44.75 78 PRO A O 1
ATOM 612 N N . PHE A 1 79 ? 4.254 4.661 -16.782 1.00 46.94 79 PHE A N 1
ATOM 613 C CA . PHE A 1 79 ? 3.088 3.801 -16.756 1.00 46.94 79 PHE A CA 1
ATOM 614 C C . PHE A 1 79 ? 2.269 4.286 -17.948 1.00 46.94 79 PHE A C 1
ATOM 616 O O . PHE A 1 79 ? 1.454 5.195 -17.811 1.00 46.94 79 PHE A O 1
ATOM 623 N N . VAL A 1 80 ? 2.539 3.726 -19.132 1.00 43.84 80 VAL A N 1
ATOM 624 C CA . VAL A 1 80 ? 1.499 3.433 -20.095 1.00 43.84 80 VAL A CA 1
ATOM 625 C C . VAL A 1 80 ? 0.461 2.825 -19.185 1.00 43.84 80 VAL A C 1
ATOM 627 O O . VAL A 1 80 ? 0.758 1.830 -18.515 1.00 43.84 80 VAL A O 1
ATOM 630 N N . MET A 1 81 ? -0.636 3.551 -18.964 1.00 46.88 81 MET A N 1
ATOM 631 C CA . MET A 1 81 ? -1.779 2.950 -18.314 1.00 46.88 81 MET A CA 1
ATOM 632 C C . MET A 1 81 ? -2.003 1.710 -19.162 1.00 46.88 81 MET A C 1
ATOM 634 O O . MET A 1 81 ? -2.446 1.822 -20.302 1.00 46.88 81 MET A O 1
ATOM 638 N N . GLU A 1 82 ? -1.577 0.547 -18.664 1.00 48.12 82 GLU A N 1
ATOM 639 C CA . GLU A 1 82 ? -2.234 -0.685 -19.025 1.00 48.12 82 GLU A CA 1
ATOM 640 C C . GLU A 1 82 ? -3.654 -0.343 -18.647 1.00 48.12 82 GLU A C 1
ATOM 642 O O . GLU A 1 82 ? -3.996 -0.217 -17.469 1.00 48.12 82 GLU A O 1
ATOM 647 N N . THR A 1 83 ? -4.413 0.039 -19.671 1.00 53.91 83 THR A N 1
ATOM 648 C CA . THR A 1 83 ? -5.779 0.469 -19.495 1.00 53.91 83 THR A CA 1
ATOM 649 C C . THR A 1 83 ? -6.473 -0.667 -18.772 1.00 53.91 83 THR A C 1
ATOM 651 O O . THR A 1 83 ? -7.273 -0.390 -17.920 1.00 53.91 83 THR A O 1
ATOM 654 N N . ALA A 1 84 ? -6.052 -1.923 -18.908 1.00 55.47 84 ALA A N 1
ATOM 655 C CA . ALA A 1 84 ? -6.491 -3.032 -18.080 1.00 55.47 84 ALA A CA 1
ATOM 656 C C . ALA A 1 84 ? -5.929 -3.084 -16.632 1.00 55.47 84 ALA A C 1
ATOM 658 O O . ALA A 1 84 ? -4.725 -3.099 -16.384 1.00 55.47 84 ALA A O 1
ATOM 659 N N . CYS A 1 85 ? -6.820 -3.271 -15.657 1.00 56.62 85 CYS A N 1
ATOM 660 C CA . CYS A 1 85 ? -6.509 -3.695 -14.296 1.00 56.62 85 CYS A CA 1
ATOM 661 C C . CYS A 1 85 ? -5.833 -5.081 -14.303 1.00 56.62 85 CYS A C 1
ATOM 663 O O . CYS A 1 85 ? -6.447 -6.043 -14.761 1.00 56.62 85 CYS A O 1
ATOM 665 N N . PRO A 1 86 ? -4.636 -5.258 -13.715 1.00 55.59 86 PRO A N 1
ATOM 666 C CA . PRO A 1 86 ? -3.913 -6.535 -13.750 1.00 55.59 86 PRO A CA 1
ATOM 667 C C . PRO A 1 86 ? -4.550 -7.643 -12.890 1.00 55.59 86 PRO A C 1
ATOM 669 O O . PRO A 1 86 ? -4.065 -8.769 -12.887 1.00 55.59 86 PRO A O 1
ATOM 672 N N . LEU A 1 87 ? -5.606 -7.333 -12.129 1.00 56.84 87 LEU A N 1
ATOM 673 C CA . LEU A 1 87 ? -6.356 -8.308 -11.330 1.00 56.84 87 LEU A CA 1
ATOM 674 C C . LEU A 1 87 ? -7.617 -8.820 -12.040 1.00 56.84 87 LEU A C 1
ATOM 676 O O . LEU A 1 87 ? -8.060 -9.922 -11.742 1.00 56.84 87 LEU A O 1
ATOM 680 N N . CYS A 1 88 ? -8.208 -8.038 -12.950 1.00 63.78 88 CYS A N 1
ATOM 681 C CA . CYS A 1 88 ? -9.469 -8.395 -13.616 1.00 63.78 88 CYS A CA 1
ATOM 682 C C . CYS A 1 88 ? -9.470 -8.189 -15.142 1.00 63.78 88 CYS A C 1
ATOM 684 O O . CYS A 1 88 ? -10.481 -8.451 -15.787 1.00 63.78 88 CYS A O 1
ATOM 686 N N . GLY A 1 89 ? -8.375 -7.698 -15.726 1.00 55.56 89 GLY A N 1
ATOM 687 C CA . GLY A 1 89 ? -8.217 -7.440 -17.159 1.00 55.56 89 GLY A CA 1
ATOM 688 C C . GLY A 1 89 ? -9.026 -6.260 -17.714 1.00 55.56 89 GLY A C 1
ATOM 689 O O . GLY A 1 89 ? -8.981 -6.018 -18.916 1.00 55.56 89 GLY A O 1
ATOM 690 N N . ARG A 1 90 ? -9.782 -5.522 -16.885 1.00 53.25 90 ARG A N 1
ATOM 691 C CA . ARG A 1 90 ? -10.723 -4.482 -17.352 1.00 53.25 90 ARG A CA 1
ATOM 692 C C . ARG A 1 90 ? -10.133 -3.084 -17.404 1.00 53.25 90 ARG A C 1
ATOM 694 O O . ARG A 1 90 ? -9.372 -2.718 -16.515 1.00 53.25 90 ARG A O 1
ATOM 701 N N . ALA A 1 91 ? -10.575 -2.304 -18.391 1.00 56.28 91 ALA A N 1
ATOM 702 C CA . ALA A 1 91 ? -10.197 -0.909 -18.568 1.00 56.28 91 ALA A CA 1
ATOM 703 C C . ALA A 1 91 ? -10.444 -0.063 -17.289 1.00 56.28 91 ALA A C 1
ATOM 705 O O . ALA A 1 91 ? -11.565 0.008 -16.796 1.00 56.28 91 ALA A O 1
ATOM 706 N N . ILE A 1 92 ? -9.403 0.562 -16.743 1.00 58.12 92 ILE A N 1
ATOM 707 C CA . ILE A 1 92 ? -9.392 1.589 -15.713 1.00 58.12 92 ILE A CA 1
ATOM 708 C C . ILE A 1 92 ? -9.504 2.903 -16.480 1.00 58.12 92 ILE A C 1
ATOM 710 O O . ILE A 1 92 ? -8.501 3.519 -16.848 1.00 58.12 92 ILE A O 1
ATOM 714 N N . GLU A 1 93 ? -10.736 3.291 -16.793 1.00 50.59 93 GLU A N 1
ATOM 715 C CA . GLU A 1 93 ? -10.991 4.609 -17.359 1.00 50.59 93 GLU A CA 1
ATOM 716 C C . GLU A 1 93 ? -10.675 5.676 -16.306 1.00 50.59 93 GLU A C 1
ATOM 718 O O . GLU A 1 93 ? -10.991 5.530 -15.119 1.00 50.59 93 GLU A O 1
ATOM 723 N N . GLY A 1 94 ? -9.945 6.705 -16.746 1.00 53.50 94 GLY A N 1
ATOM 724 C CA . GLY A 1 94 ? -9.436 7.772 -15.896 1.00 53.50 94 GLY A CA 1
ATOM 725 C C . GLY A 1 94 ? -10.556 8.383 -15.061 1.00 53.50 94 GLY A C 1
ATOM 726 O O . GLY A 1 94 ? -11.564 8.811 -15.608 1.00 53.50 94 GLY A O 1
ATOM 727 N N . ASP A 1 95 ? -10.334 8.405 -13.747 1.00 42.75 95 ASP A N 1
ATOM 728 C CA . ASP A 1 95 ? -11.217 8.901 -12.678 1.00 42.75 95 ASP A CA 1
ATOM 729 C C . ASP A 1 95 ? -12.208 7.903 -12.039 1.00 42.75 95 ASP A C 1
ATOM 731 O O . ASP A 1 95 ? -12.819 8.201 -11.011 1.00 42.75 95 ASP A O 1
ATOM 735 N N . ALA A 1 96 ? -12.304 6.660 -12.518 1.00 46.91 96 ALA A N 1
ATOM 736 C CA . ALA A 1 96 ? -13.182 5.675 -11.890 1.00 46.91 96 ALA A CA 1
ATOM 737 C C . ALA A 1 96 ? -12.481 4.897 -10.761 1.00 46.91 96 ALA A C 1
ATOM 739 O O . ALA A 1 96 ? -11.590 4.070 -10.979 1.00 46.91 96 ALA A O 1
ATOM 740 N N . LYS A 1 97 ? -12.955 5.099 -9.523 1.00 49.44 97 LYS A N 1
ATOM 741 C CA . LYS A 1 97 ? -12.842 4.110 -8.439 1.00 49.44 97 LYS A CA 1
ATOM 742 C C . LYS A 1 97 ? -13.147 2.727 -9.040 1.00 49.44 97 LYS A C 1
ATOM 744 O O . LYS A 1 97 ? -14.212 2.560 -9.624 1.00 49.44 97 LYS A O 1
ATOM 749 N N . HIS A 1 98 ? -12.276 1.732 -8.856 1.00 48.62 98 HIS A N 1
ATOM 750 C CA . HIS A 1 98 ? -12.624 0.324 -9.098 1.00 48.62 98 HIS A CA 1
ATOM 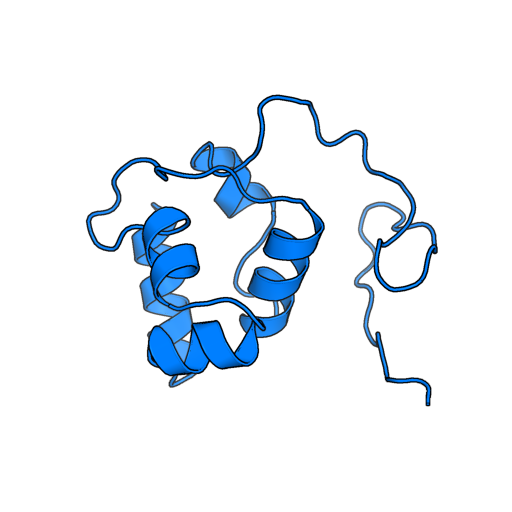751 C C . HIS A 1 98 ? -12.989 -0.346 -7.757 1.00 48.62 98 HIS A C 1
ATOM 753 O O . HIS A 1 98 ? -12.164 -1.054 -7.165 1.00 48.62 98 HIS A O 1
ATOM 759 N N . PRO A 1 99 ? -14.199 -0.108 -7.211 1.00 48.91 99 PRO A N 1
ATOM 760 C CA . PRO A 1 99 ? -14.677 -0.813 -6.039 1.00 48.91 99 PRO A CA 1
ATOM 761 C C . PRO A 1 99 ? -15.051 -2.238 -6.459 1.00 48.91 99 PRO A C 1
ATOM 763 O O . PRO A 1 99 ? -15.825 -2.434 -7.388 1.00 48.91 99 PRO A O 1
ATOM 766 N N . LYS A 1 100 ? -14.544 -3.230 -5.721 1.00 49.59 100 LYS A N 1
ATOM 767 C CA . LYS A 1 100 ? -14.778 -4.679 -5.892 1.00 49.59 100 LYS A CA 1
ATOM 768 C C . LYS A 1 100 ? -13.936 -5.364 -6.978 1.00 49.59 100 LYS A C 1
ATOM 770 O O . LYS A 1 100 ? -14.447 -5.852 -7.976 1.00 49.59 100 LYS A O 1
ATOM 775 N N . CYS A 1 101 ? -12.665 -5.612 -6.662 1.00 43.44 101 CYS A N 1
ATOM 776 C CA . CYS A 1 101 ? -12.143 -6.968 -6.871 1.00 43.44 101 CYS A CA 1
ATOM 777 C C . CYS A 1 101 ? -12.670 -7.841 -5.716 1.00 43.44 101 CYS A C 1
ATOM 779 O O . CYS A 1 101 ? -11.986 -8.028 -4.714 1.00 43.44 101 CYS A O 1
ATOM 781 N N . ARG A 1 102 ? -13.939 -8.272 -5.796 1.00 42.84 102 ARG A N 1
ATOM 782 C CA . ARG A 1 102 ? -14.444 -9.376 -4.967 1.00 42.84 102 ARG A CA 1
ATOM 783 C C . ARG A 1 102 ? -14.091 -10.679 -5.679 1.00 42.84 102 ARG A C 1
ATOM 785 O O . ARG A 1 102 ? -14.259 -10.785 -6.888 1.00 42.84 102 ARG A O 1
ATOM 792 N N . SER A 1 103 ? -13.572 -11.599 -4.883 1.00 51.72 103 SER A N 1
ATOM 793 C CA . SER A 1 103 ? -13.069 -12.925 -5.206 1.00 51.72 103 SER A CA 1
ATOM 794 C C . SER A 1 103 ? -13.972 -13.739 -6.137 1.00 51.72 103 SER A C 1
ATOM 796 O O . SER A 1 103 ? -15.189 -13.742 -5.977 1.00 51.72 103 SER A O 1
ATOM 798 N N . ALA A 1 104 ? -13.344 -14.503 -7.021 1.00 37.41 104 ALA A N 1
ATOM 799 C CA . ALA A 1 104 ? -13.845 -15.765 -7.558 1.00 37.41 104 ALA A CA 1
ATOM 800 C C . ALA A 1 104 ? -12.614 -16.678 -7.621 1.00 37.41 104 ALA A C 1
ATOM 802 O O . ALA A 1 104 ? -11.558 -16.211 -8.041 1.00 37.41 104 ALA A O 1
ATOM 803 N N . GLY A 1 105 ? -12.604 -17.921 -7.176 1.00 38.75 105 GLY A N 1
ATOM 804 C CA . GLY A 1 105 ? -13.564 -18.841 -6.582 1.00 38.75 105 GLY A CA 1
ATOM 805 C C . GLY A 1 105 ? -12.750 -20.106 -6.324 1.00 38.75 105 GLY A C 1
ATOM 806 O O . GLY A 1 105 ? -11.825 -20.350 -7.134 1.00 38.75 105 GLY A O 1
#

Organism: Rhodomicrobium vannielii (strain ATCC 17100 / DSM 162 / LMG 4299 / NCIMB 10020 / ATH 3.1.1) (NCBI:txid648757)

Secondary structure (DSSP, 8-state):
--HHHHHHHHHHHHT--HHHHHHHTTS-HHHHHHHS-TT-PPPSSPBPHHHHHHHHHHTTTSS-HHHHHHTT-B-SS-----SB-TTT--B--TT----------

Solvent-accessible surface area (backbone atoms only — not comparable to full-atom values): 6316 Å² total; per-residue (Å²): 132,57,57,32,60,53,48,51,50,50,28,62,76,69,74,37,50,71,60,57,43,19,57,67,32,73,44,51,52,68,57,47,42,34,47,51,24,87,85,59,54,76,33,85,37,59,48,50,70,70,54,49,53,30,48,20,60,57,47,76,62,77,44,54,72,63,53,37,55,80,48,60,22,42,54,89,62,75,78,66,71,64,40,40,38,94,88,75,67,44,72,59,56,90,89,60,83,79,83,75,90,69,87,82,133

pLDDT: mean 75.8, std 18.56, range [37.41, 96.56]